Protein AF-A0A2V6CMJ6-F1 (afdb_monomer_lite)

Foldseek 3Di:
DDDPPPDPPPPPPPVVVVVVVVVVVVVVVVVVVVVVVVVVVVVVVVVLVVLQVVQQVLVVVVVVPDDPCLLQDPVSVLVSQLDRSDPDPSSLQKWKKKKKAAPPDRPPIKIWIQHSNSHIDMPPNHGDCVVGPDIDMDMHIDHD

Radius of gyration: 31.78 Å; chains: 1; bounding box: 65×27×106 Å

Sequence (144 aa):
MLLGNQGPAKAGFTLPEVVVAATLVAVFFLAIFEVNGLCLRFISASKENVGATEAVHDRLEQLRNADFGSLTTVSSMKSLLAQPANPSPLAKKAIETVTVSNYPGSSPTITYTRAINGTVSSVPATADFSNSILVRVDVANQWP

Secondary structure (DSSP, 8-state):
------PPPTTSSSHHHHHHHHHHHHHHHHHHHHHHHHHHHHHHHHHHHHHHHHHHHHHHHHHHTS-HHHHH-HHHHHHHHHS-SS-STTGGGSEEEEEEEEESS--SEEEEEE-TTS-EEEESS----TT-SEEEEEEEEE--

pLDDT: mean 85.85, std 12.18, range [39.69, 95.81]

Structure (mmCIF, N/CA/C/O backbone):
data_AF-A0A2V6CMJ6-F1
#
_entry.id   AF-A0A2V6CMJ6-F1
#
loop_
_atom_site.group_PDB
_atom_site.id
_atom_site.type_symbol
_atom_site.label_atom_id
_atom_site.label_alt_id
_atom_site.label_comp_id
_atom_site.label_asym_id
_atom_site.label_entity_id
_atom_site.label_seq_id
_atom_site.pdbx_PDB_ins_code
_atom_site.Cartn_x
_atom_site.Cartn_y
_atom_site.Cartn_z
_atom_site.occupancy
_atom_site.B_iso_or_equiv
_atom_site.auth_seq_id
_atom_site.auth_comp_id
_atom_site.auth_asym_id
_atom_site.auth_atom_id
_atom_site.pdbx_PDB_model_num
ATOM 1 N N . MET A 1 1 ? -45.624 13.715 82.786 1.00 39.69 1 MET A N 1
ATOM 2 C CA . MET A 1 1 ? -44.608 12.664 82.584 1.00 39.69 1 MET A CA 1
ATOM 3 C C . MET A 1 1 ? -44.346 12.580 81.084 1.00 39.69 1 MET A C 1
ATOM 5 O O . MET A 1 1 ? -45.241 12.198 80.353 1.00 39.69 1 MET A O 1
ATOM 9 N N . LEU A 1 2 ? -43.178 13.092 80.680 1.00 41.16 2 LEU A N 1
ATOM 10 C CA . LEU A 1 2 ? -42.465 12.959 79.397 1.00 41.16 2 LEU A CA 1
ATOM 11 C C . LEU A 1 2 ? -43.216 13.219 78.072 1.00 41.16 2 LEU A C 1
ATOM 13 O O . LEU A 1 2 ? -43.858 12.343 77.503 1.00 41.16 2 LEU A O 1
ATOM 17 N N . LEU A 1 3 ? -42.982 14.422 77.527 1.00 51.75 3 LEU A N 1
ATOM 18 C CA . LEU A 1 3 ? -43.031 14.702 76.092 1.00 51.75 3 LEU A CA 1
ATOM 19 C C . LEU A 1 3 ? -41.994 13.822 75.373 1.00 51.75 3 LEU A C 1
ATOM 21 O O . LEU A 1 3 ? -40.791 14.054 75.491 1.00 51.75 3 LEU A O 1
ATOM 25 N N . GLY A 1 4 ? -42.453 12.848 74.591 1.00 50.91 4 GLY A N 1
ATOM 26 C CA . GLY A 1 4 ? -41.639 12.201 73.566 1.00 50.91 4 GLY A CA 1
ATOM 27 C C . GLY A 1 4 ? -41.640 13.047 72.298 1.00 50.91 4 GLY A C 1
ATOM 28 O O . GLY A 1 4 ? -42.389 12.756 71.371 1.00 50.91 4 GLY A O 1
ATOM 29 N N . ASN A 1 5 ? -40.833 14.110 72.271 1.00 51.00 5 ASN A N 1
ATOM 30 C CA . ASN A 1 5 ? -40.492 14.826 71.042 1.00 51.00 5 ASN A CA 1
ATOM 31 C C . ASN A 1 5 ? -39.706 13.868 70.134 1.00 51.00 5 ASN A C 1
ATOM 33 O O . ASN A 1 5 ? -38.483 13.777 70.230 1.00 51.00 5 ASN A O 1
ATOM 37 N N . GLN A 1 6 ? -40.415 13.111 69.297 1.00 55.06 6 GLN A N 1
ATOM 38 C CA . GLN A 1 6 ? -39.820 12.358 68.199 1.00 55.06 6 GLN A CA 1
ATOM 39 C C . GLN A 1 6 ? -39.345 13.390 67.175 1.00 55.06 6 GLN A C 1
ATOM 41 O O . GLN A 1 6 ? -40.097 13.805 66.295 1.00 55.06 6 GLN A O 1
ATOM 46 N N . GLY A 1 7 ? -38.115 13.878 67.360 1.00 56.62 7 GLY A N 1
ATOM 47 C CA . GLY A 1 7 ? -37.464 14.748 66.390 1.00 56.62 7 GLY A CA 1
ATOM 48 C C . GLY A 1 7 ? -37.540 14.106 64.998 1.00 56.62 7 GLY A C 1
ATOM 49 O O . GLY A 1 7 ? -37.447 12.879 64.895 1.00 56.62 7 GLY A O 1
ATOM 50 N N . PRO A 1 8 ? -37.754 14.901 63.937 1.00 53.03 8 PRO A N 1
ATOM 51 C CA . PRO A 1 8 ? -38.004 14.387 62.597 1.00 53.03 8 PRO A CA 1
ATOM 52 C C . PRO A 1 8 ? -36.904 13.403 62.197 1.00 53.03 8 PRO A C 1
ATOM 54 O O . PRO A 1 8 ? -35.713 13.686 62.347 1.00 53.03 8 PRO A O 1
ATOM 57 N N . ALA A 1 9 ? -37.316 12.225 61.725 1.00 56.22 9 ALA A N 1
ATOM 58 C CA . ALA A 1 9 ? -36.413 11.166 61.314 1.00 56.22 9 ALA A CA 1
ATOM 59 C C . ALA A 1 9 ? -35.372 11.717 60.329 1.00 56.22 9 ALA A C 1
ATOM 61 O O . ALA A 1 9 ? -35.705 12.207 59.249 1.00 56.22 9 ALA A O 1
ATOM 62 N N . LYS A 1 10 ? -34.095 11.591 60.694 1.00 54.22 10 LYS A N 1
ATOM 63 C CA . LYS A 1 10 ? -32.902 11.939 59.905 1.00 54.22 10 LYS A CA 1
ATOM 64 C C . LYS A 1 10 ? -32.707 10.999 58.692 1.00 54.22 10 LYS A C 1
ATOM 66 O O . LYS A 1 10 ? -31.589 10.629 58.367 1.00 54.22 10 LYS A O 1
ATOM 71 N N . ALA A 1 11 ? -33.805 10.568 58.068 1.00 55.62 11 ALA A N 1
ATOM 72 C CA . ALA A 1 11 ? -33.887 9.534 57.034 1.00 55.62 11 ALA A CA 1
ATOM 73 C C . ALA A 1 11 ? -34.398 10.063 55.673 1.00 55.62 11 ALA A C 1
ATOM 75 O O . ALA A 1 11 ? -34.400 9.323 54.692 1.00 55.62 11 ALA A O 1
ATOM 76 N N . GLY A 1 12 ? -34.797 11.341 55.591 1.00 53.81 12 GLY A N 1
ATOM 77 C CA . GLY A 1 12 ? -35.309 11.975 54.363 1.00 53.81 12 GLY A CA 1
ATOM 78 C C . GLY A 1 12 ? -34.254 12.316 53.298 1.00 53.81 12 GLY A C 1
ATOM 79 O O . GLY A 1 12 ? -34.615 12.662 52.179 1.00 53.81 12 GLY A O 1
ATOM 80 N N . PHE A 1 13 ? -32.967 12.180 53.628 1.00 59.00 13 PHE A N 1
ATOM 81 C CA . PHE A 1 13 ? -31.813 12.386 52.744 1.00 59.00 13 PHE A CA 1
ATOM 82 C C . PHE A 1 13 ? -31.101 11.047 52.497 1.00 59.00 13 PHE A C 1
ATOM 84 O O . PHE A 1 13 ? -29.962 10.846 52.895 1.00 59.00 13 PHE A O 1
ATOM 91 N N . THR A 1 14 ? -31.817 10.053 51.975 1.00 72.50 14 THR A N 1
ATOM 92 C CA . THR A 1 14 ? -31.210 8.767 51.569 1.00 72.50 14 THR A CA 1
ATOM 93 C C . THR A 1 14 ? -31.468 8.468 50.099 1.00 72.50 14 THR A C 1
ATOM 95 O O . THR A 1 14 ? -30.622 7.910 49.410 1.00 72.50 14 THR A O 1
ATOM 98 N N . LEU A 1 15 ? -32.632 8.877 49.595 1.00 76.75 15 LEU A N 1
ATOM 99 C CA . LEU A 1 15 ? -33.025 8.717 48.202 1.00 76.75 15 LEU A CA 1
ATOM 100 C C . LEU A 1 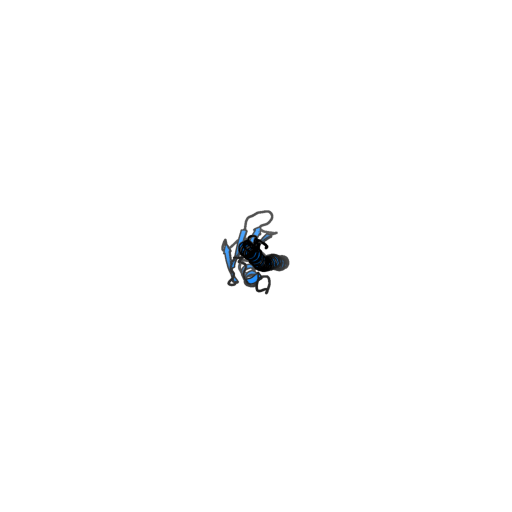15 ? -32.167 9.567 47.240 1.00 76.75 15 LEU A C 1
ATOM 102 O O . LEU A 1 15 ? -31.645 8.984 46.289 1.00 76.75 15 LEU A O 1
ATOM 106 N N . PRO A 1 16 ? -31.949 10.884 47.455 1.00 84.75 16 PRO A N 1
ATOM 107 C CA . PRO A 1 16 ? -31.065 11.654 46.579 1.00 84.75 16 PRO A CA 1
ATOM 108 C C . PRO A 1 16 ? -29.609 11.163 46.624 1.00 84.75 16 PRO A C 1
ATOM 110 O O . PRO A 1 16 ? -28.961 11.101 45.584 1.00 84.75 16 PRO A O 1
ATOM 113 N N . GLU A 1 17 ? -29.112 10.723 47.775 1.00 84.75 17 GLU A N 1
ATOM 114 C CA . GLU A 1 17 ? -27.774 10.152 47.957 1.00 84.75 17 GLU A CA 1
ATOM 115 C C . GLU A 1 17 ? -27.604 8.852 47.168 1.00 84.75 17 GLU A C 1
ATOM 117 O O . GLU A 1 17 ? -26.599 8.681 46.479 1.00 84.75 17 GLU A O 1
ATOM 122 N N . VAL A 1 18 ? -28.590 7.949 47.222 1.00 88.25 18 VAL A N 1
ATOM 123 C CA . VAL A 1 18 ? -28.576 6.694 46.454 1.00 88.25 18 VAL A CA 1
ATOM 124 C C . VAL A 1 18 ? -28.675 6.969 44.956 1.00 88.25 18 VAL A C 1
ATOM 126 O O . VAL A 1 18 ? -27.982 6.316 44.179 1.00 88.25 18 VAL A O 1
ATOM 129 N N . VAL A 1 19 ? -29.475 7.954 44.534 1.00 90.62 19 VAL A N 1
ATOM 130 C CA . VAL A 1 19 ? -29.554 8.362 43.123 1.00 90.62 19 VAL A CA 1
ATOM 131 C C . VAL A 1 19 ? -28.213 8.921 42.652 1.00 90.62 19 VAL A C 1
ATOM 133 O O . VAL A 1 19 ? -27.703 8.479 41.625 1.00 90.62 19 VAL A O 1
ATOM 136 N N . VAL A 1 20 ? -27.590 9.823 43.414 1.00 92.25 20 VAL A N 1
ATOM 137 C CA . VAL A 1 20 ? -26.264 10.365 43.079 1.00 92.25 20 VAL A CA 1
ATOM 138 C C . VAL A 1 20 ? -25.223 9.244 43.032 1.00 92.25 20 VAL A C 1
ATOM 140 O O . VAL A 1 20 ? -24.502 9.129 42.041 1.00 92.25 20 VAL A O 1
ATOM 143 N N . ALA A 1 21 ? -25.189 8.356 44.027 1.00 91.56 21 ALA A N 1
ATOM 144 C CA . ALA A 1 21 ? -24.278 7.214 44.040 1.00 91.56 21 ALA A CA 1
ATOM 145 C C . ALA A 1 21 ? -24.481 6.298 42.819 1.00 91.56 21 ALA A C 1
ATOM 147 O O . ALA A 1 21 ? -23.513 5.943 42.148 1.00 91.56 21 ALA A O 1
ATOM 148 N N . ALA A 1 22 ? -25.730 5.975 42.473 1.00 92.81 22 ALA A N 1
ATOM 149 C CA . ALA A 1 22 ? -26.054 5.166 41.301 1.00 92.81 22 ALA A CA 1
ATOM 150 C C . ALA A 1 22 ? -25.637 5.852 39.990 1.00 92.81 22 ALA A C 1
ATOM 152 O O . ALA A 1 22 ? -25.102 5.189 39.102 1.00 92.81 22 ALA A O 1
ATOM 153 N N . THR A 1 23 ? -25.816 7.173 39.871 1.00 93.25 23 THR A N 1
ATOM 154 C CA . THR A 1 23 ? -25.381 7.919 38.678 1.00 93.25 23 THR A CA 1
ATOM 155 C C . THR A 1 23 ? -23.864 7.934 38.525 1.00 93.25 23 THR A C 1
ATOM 157 O O . THR A 1 23 ? -23.374 7.708 37.422 1.00 93.25 23 THR A O 1
ATOM 160 N N . LEU A 1 24 ? -23.108 8.116 39.614 1.00 94.81 24 LEU A N 1
ATOM 161 C CA . LEU A 1 24 ? -21.644 8.072 39.578 1.00 94.81 24 LEU A CA 1
ATOM 162 C C . LEU A 1 24 ? -21.138 6.694 39.148 1.00 94.81 24 LEU A C 1
ATOM 164 O O . LEU A 1 24 ? -20.240 6.599 38.312 1.00 94.81 24 LEU A O 1
ATOM 168 N N . VAL A 1 25 ? -21.752 5.627 39.662 1.00 95.06 25 VAL A N 1
ATOM 169 C CA . VAL A 1 25 ? -21.430 4.251 39.266 1.00 95.06 25 VAL A CA 1
ATOM 170 C C . VAL A 1 25 ? -21.777 4.004 37.794 1.00 95.06 25 VAL A C 1
ATOM 172 O O . VAL A 1 25 ? -20.972 3.429 37.064 1.00 95.06 25 VAL A O 1
ATOM 175 N N . ALA A 1 26 ? -22.933 4.477 37.321 1.00 94.00 26 ALA A N 1
ATOM 176 C CA . ALA A 1 26 ? -23.329 4.340 35.920 1.00 94.00 26 ALA A CA 1
ATOM 177 C C . ALA A 1 26 ? -22.368 5.076 34.970 1.00 94.00 26 ALA A C 1
ATOM 179 O O . ALA A 1 26 ? -21.920 4.493 33.983 1.00 94.00 26 ALA A O 1
ATOM 180 N N . VAL A 1 27 ? -21.995 6.320 35.287 1.00 94.94 27 VAL A N 1
ATOM 181 C CA . VAL A 1 27 ? -21.017 7.101 34.509 1.00 94.94 27 VAL A CA 1
ATOM 182 C C . VAL A 1 27 ? -19.652 6.418 34.504 1.00 94.94 27 VAL A C 1
ATOM 184 O O . VAL A 1 27 ? -19.009 6.345 33.458 1.00 94.94 27 VAL A O 1
ATOM 187 N N . PHE A 1 28 ? -19.227 5.861 35.639 1.00 94.19 28 PHE A N 1
ATOM 188 C CA . PHE A 1 28 ? -17.977 5.113 35.731 1.00 94.19 28 PHE A CA 1
ATOM 189 C C . PHE A 1 28 ? -17.961 3.895 34.797 1.00 94.19 28 PHE A C 1
ATOM 191 O O . PHE A 1 28 ? -17.000 3.705 34.050 1.00 94.19 28 PHE A O 1
ATOM 198 N N . PHE A 1 29 ? -19.035 3.100 34.769 1.00 94.00 29 PHE A N 1
ATOM 199 C CA . PHE A 1 29 ? -19.126 1.963 33.851 1.00 94.00 29 PHE A CA 1
ATOM 200 C C . PHE A 1 29 ? -19.168 2.394 32.383 1.00 94.00 29 PHE A C 1
ATOM 202 O O . PHE A 1 29 ? -18.479 1.789 31.562 1.00 94.00 29 PHE A O 1
ATOM 209 N N . LEU A 1 30 ? -19.915 3.451 32.048 1.00 93.81 30 LEU A N 1
ATOM 210 C CA . LEU A 1 30 ? -19.946 4.000 30.687 1.00 93.81 30 LEU A CA 1
ATOM 211 C C . LEU A 1 30 ? -18.551 4.436 30.225 1.00 93.81 30 LEU A C 1
ATOM 213 O O . LEU A 1 30 ? -18.126 4.049 29.137 1.00 93.81 30 LEU A O 1
ATOM 217 N N . ALA A 1 31 ? -17.811 5.147 31.078 1.00 93.50 31 ALA A N 1
ATOM 218 C CA . ALA A 1 31 ? -16.449 5.578 30.781 1.00 93.50 31 ALA A CA 1
ATOM 219 C C . ALA A 1 31 ? -15.507 4.387 30.531 1.00 93.50 31 ALA A C 1
ATOM 221 O O . ALA A 1 31 ? -14.724 4.411 29.583 1.00 93.50 31 ALA A O 1
ATOM 222 N N . ILE A 1 32 ? -15.603 3.314 31.326 1.00 94.75 32 ILE A N 1
ATOM 223 C CA . ILE A 1 32 ? -14.796 2.100 31.116 1.00 94.75 32 ILE A CA 1
ATOM 224 C C . ILE A 1 32 ? -15.097 1.464 29.755 1.00 94.75 32 ILE A C 1
ATOM 226 O O . ILE A 1 32 ? -14.169 1.103 29.027 1.00 94.75 32 ILE A O 1
ATOM 230 N N . PHE A 1 33 ? -16.373 1.311 29.393 1.00 91.56 33 PHE A N 1
ATOM 231 C CA . PHE A 1 33 ? -16.740 0.707 28.110 1.00 91.56 33 PHE A CA 1
ATOM 232 C C . PHE A 1 33 ? -16.295 1.558 26.921 1.00 91.56 33 PHE A C 1
ATOM 234 O O . PHE A 1 33 ? -15.809 1.008 25.931 1.00 91.56 33 PHE A O 1
ATOM 241 N N . GLU A 1 34 ? -16.400 2.879 27.030 1.00 93.94 34 GLU A N 1
ATOM 242 C CA . GLU A 1 34 ? -15.967 3.796 25.979 1.00 93.94 34 GLU A CA 1
ATOM 243 C C . GLU A 1 34 ? -14.446 3.761 25.785 1.00 93.94 34 GLU A C 1
ATOM 245 O O . GLU A 1 34 ? -13.975 3.606 24.656 1.00 93.94 34 GLU A O 1
ATOM 250 N N . VAL A 1 35 ? -13.669 3.799 26.873 1.00 94.94 35 VAL A N 1
ATOM 251 C CA . VAL A 1 35 ? -12.201 3.698 26.813 1.00 94.94 35 VAL A CA 1
ATOM 252 C C . VAL A 1 35 ? -11.765 2.358 26.221 1.00 94.94 35 VAL A C 1
ATOM 254 O O . VAL A 1 35 ? -10.880 2.324 25.363 1.00 94.94 35 VAL A O 1
ATOM 257 N N . ASN A 1 36 ? -12.408 1.256 26.613 1.00 93.00 36 ASN A N 1
ATOM 258 C CA . ASN A 1 36 ? -12.118 -0.062 26.048 1.00 93.00 36 ASN A CA 1
ATOM 259 C C . ASN A 1 36 ? -12.437 -0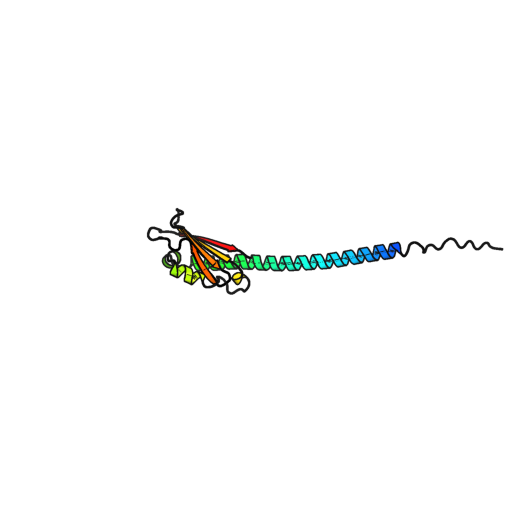.119 24.546 1.00 93.00 36 ASN A C 1
ATOM 261 O O . ASN A 1 36 ? -11.632 -0.627 23.761 1.00 93.00 36 ASN A O 1
ATOM 265 N N . GLY A 1 37 ? -13.573 0.444 24.126 1.00 90.94 37 GLY A N 1
ATOM 266 C CA . GLY A 1 37 ? -13.944 0.535 22.714 1.00 90.94 37 GLY A CA 1
ATOM 267 C C . GLY A 1 37 ? -12.954 1.371 21.901 1.00 90.94 37 GLY A C 1
ATOM 268 O O . GLY A 1 37 ? -12.525 0.960 20.818 1.00 90.94 37 GLY A O 1
ATOM 269 N N . LEU A 1 38 ? -12.527 2.511 22.446 1.00 93.44 38 LEU A N 1
ATOM 270 C CA . LEU A 1 38 ? -11.544 3.385 21.815 1.00 93.44 38 LEU A CA 1
ATOM 271 C C . LEU A 1 38 ? -10.176 2.705 21.695 1.00 93.44 38 LEU A C 1
ATOM 273 O O . LEU A 1 38 ? -9.547 2.774 20.638 1.00 93.44 38 LEU A O 1
ATOM 277 N N . CYS A 1 39 ? -9.735 2.007 22.743 1.00 93.06 39 CYS A N 1
ATOM 278 C CA . CYS A 1 39 ? -8.459 1.299 22.755 1.00 93.06 39 CYS A CA 1
ATOM 279 C C . CYS A 1 39 ? -8.410 0.214 21.669 1.00 93.06 39 CYS A C 1
ATOM 281 O O . CYS A 1 39 ? -7.449 0.153 20.902 1.00 93.06 39 CYS A O 1
ATOM 283 N N . LEU A 1 40 ? -9.473 -0.583 21.518 1.00 91.81 40 LEU A N 1
ATOM 284 C CA . LEU A 1 40 ? -9.548 -1.599 20.462 1.00 91.81 40 LEU A CA 1
ATOM 285 C C . LEU A 1 40 ? -9.510 -0.983 19.061 1.00 91.81 40 LEU A C 1
ATOM 287 O O . LEU A 1 40 ? -8.811 -1.493 18.184 1.00 91.81 40 LEU A O 1
ATOM 291 N N . ARG A 1 41 ? -10.211 0.137 18.849 1.00 90.50 41 ARG A N 1
ATOM 292 C CA . ARG A 1 41 ? -10.163 0.859 17.571 1.00 90.50 41 ARG A CA 1
ATOM 293 C C . ARG A 1 41 ? -8.758 1.378 17.273 1.00 90.50 41 ARG A C 1
ATOM 295 O O . ARG A 1 41 ? -8.295 1.256 16.140 1.00 90.50 41 ARG A O 1
ATOM 302 N N . PHE A 1 42 ? -8.074 1.911 18.282 1.00 91.56 42 PHE A N 1
ATOM 303 C CA . PHE A 1 42 ? -6.702 2.388 18.144 1.00 91.56 42 PHE A CA 1
ATOM 304 C C . PHE A 1 42 ? -5.725 1.248 17.831 1.00 91.56 42 PHE A C 1
ATOM 306 O O . PHE A 1 42 ? -4.872 1.396 16.960 1.00 91.56 42 PHE A O 1
ATOM 313 N N . ILE A 1 43 ? -5.881 0.085 18.470 1.00 91.75 43 ILE A N 1
ATOM 314 C CA . ILE A 1 43 ? -5.070 -1.105 18.177 1.00 91.75 43 ILE A CA 1
ATOM 315 C C . ILE A 1 43 ? -5.266 -1.552 16.725 1.00 91.75 43 ILE A C 1
ATOM 317 O O . ILE A 1 43 ? -4.285 -1.859 16.050 1.00 91.75 43 ILE A O 1
ATOM 321 N N . SER A 1 44 ? -6.502 -1.578 16.225 1.00 87.31 44 SER A N 1
ATOM 322 C CA . SER A 1 44 ? -6.775 -1.928 14.826 1.00 87.31 44 SER A CA 1
ATOM 323 C C . SER A 1 44 ? -6.113 -0.951 13.855 1.00 87.31 44 SER A C 1
ATOM 325 O O . SER A 1 44 ? -5.398 -1.389 12.957 1.00 87.31 44 SER A O 1
ATOM 327 N N . ALA A 1 45 ? -6.258 0.356 14.089 1.00 86.44 45 ALA A N 1
ATOM 328 C CA . ALA A 1 45 ? -5.613 1.380 13.267 1.00 86.44 45 ALA A CA 1
ATOM 329 C C . ALA A 1 45 ? -4.076 1.287 13.324 1.00 86.44 45 ALA A C 1
ATOM 331 O O . ALA A 1 45 ? -3.399 1.410 12.307 1.00 86.44 45 ALA A O 1
ATOM 332 N N . SER A 1 46 ? -3.511 1.010 14.503 1.00 88.81 46 SER A N 1
ATOM 333 C CA . SER A 1 46 ? -2.069 0.818 14.675 1.00 88.81 46 SER A CA 1
ATOM 334 C C . SER A 1 46 ? -1.560 -0.398 13.895 1.00 88.81 46 SER A C 1
ATOM 336 O O . SER A 1 46 ? -0.541 -0.300 13.214 1.00 88.81 46 SER A O 1
ATOM 338 N N . LYS A 1 47 ? -2.294 -1.518 13.916 1.00 86.88 47 LYS A N 1
ATOM 339 C CA . LYS A 1 47 ? -1.965 -2.712 13.120 1.00 86.88 47 LYS A CA 1
ATOM 340 C C . LYS A 1 47 ? -2.023 -2.436 11.621 1.00 86.88 47 LYS A C 1
ATOM 342 O O . LYS A 1 47 ? -1.143 -2.885 10.892 1.00 86.88 47 LYS A O 1
ATOM 347 N N . GLU A 1 48 ? -3.032 -1.701 11.165 1.00 84.25 48 GLU A N 1
ATOM 348 C CA . GLU A 1 48 ? -3.151 -1.300 9.761 1.00 84.25 48 GLU A CA 1
ATOM 349 C C . GLU A 1 48 ? -1.987 -0.398 9.336 1.00 84.25 48 GLU A C 1
ATOM 351 O O . GLU A 1 48 ? -1.406 -0.630 8.280 1.00 84.25 48 GLU A O 1
ATOM 356 N N . ASN A 1 49 ? -1.568 0.546 10.185 1.00 85.12 49 ASN A N 1
ATOM 357 C CA . ASN A 1 49 ? -0.432 1.428 9.905 1.00 85.12 49 ASN A CA 1
ATOM 358 C C . ASN A 1 49 ? 0.920 0.687 9.859 1.00 85.12 49 ASN A C 1
ATOM 360 O O . ASN A 1 49 ? 1.763 0.967 9.005 1.00 85.12 49 ASN A O 1
ATOM 364 N N . VAL A 1 50 ? 1.137 -0.283 10.754 1.00 87.81 50 VAL A N 1
ATOM 365 C CA . VAL A 1 50 ? 2.340 -1.134 10.709 1.00 87.81 50 VAL A CA 1
ATOM 366 C C . VAL A 1 50 ? 2.340 -1.978 9.438 1.00 87.81 50 VAL A C 1
ATOM 368 O O . VAL A 1 50 ? 3.312 -1.942 8.686 1.00 87.81 50 VAL A O 1
ATOM 371 N N . GLY A 1 51 ? 1.218 -2.639 9.134 1.00 84.62 51 GLY A N 1
ATOM 372 C CA . GLY A 1 51 ? 1.069 -3.396 7.891 1.00 84.62 51 GLY A CA 1
ATOM 373 C C . GLY A 1 51 ? 1.248 -2.526 6.643 1.00 84.62 51 GLY A C 1
ATOM 374 O O . GLY A 1 51 ? 1.737 -3.009 5.624 1.00 84.62 51 GLY A O 1
ATOM 375 N N . ALA A 1 52 ? 0.907 -1.237 6.727 1.00 83.44 52 ALA A N 1
ATOM 376 C CA . ALA A 1 52 ? 1.120 -0.290 5.646 1.00 83.44 52 ALA A CA 1
ATOM 377 C C . ALA A 1 52 ? 2.590 -0.019 5.367 1.00 83.44 52 ALA A C 1
ATOM 379 O O . ALA A 1 52 ? 3.026 -0.061 4.214 1.00 83.44 52 ALA A O 1
ATOM 380 N N . THR A 1 53 ? 3.346 0.227 6.430 1.00 87.81 53 THR A N 1
ATOM 381 C CA . THR A 1 53 ? 4.779 0.500 6.340 1.00 87.81 53 THR A CA 1
ATOM 382 C C . THR A 1 53 ? 5.533 -0.740 5.868 1.00 87.81 53 THR A C 1
ATOM 384 O O . THR A 1 53 ? 6.357 -0.640 4.962 1.00 87.81 53 THR A O 1
ATOM 387 N N . GLU A 1 54 ? 5.198 -1.917 6.403 1.00 89.69 54 GLU A N 1
ATOM 388 C CA . GLU A 1 54 ? 5.762 -3.194 5.951 1.00 89.69 54 GLU A CA 1
ATOM 389 C C . GLU A 1 54 ? 5.493 -3.432 4.462 1.00 89.69 54 GLU A C 1
ATOM 391 O O . GLU A 1 54 ? 6.419 -3.726 3.713 1.00 89.69 54 GLU A O 1
ATOM 396 N N . ALA A 1 55 ? 4.259 -3.212 3.997 1.00 88.38 55 ALA A N 1
ATOM 397 C CA . ALA A 1 55 ? 3.920 -3.388 2.587 1.00 88.38 55 ALA A CA 1
ATOM 398 C C . ALA A 1 55 ? 4.716 -2.451 1.659 1.00 88.38 55 ALA A C 1
ATOM 400 O O . ALA A 1 55 ? 5.142 -2.877 0.585 1.00 88.38 55 ALA A O 1
ATOM 401 N N . VAL A 1 56 ? 4.935 -1.190 2.058 1.00 90.69 56 VAL A N 1
ATOM 402 C CA . VAL A 1 56 ? 5.770 -0.250 1.287 1.00 90.69 56 VAL A CA 1
ATOM 403 C C . VAL A 1 56 ? 7.229 -0.705 1.284 1.00 90.69 56 VAL A C 1
ATOM 405 O O . VAL A 1 56 ? 7.868 -0.689 0.234 1.00 90.69 56 VAL A O 1
ATOM 408 N N . HIS A 1 57 ? 7.759 -1.133 2.430 1.00 91.56 57 HIS A N 1
ATOM 409 C CA . HIS A 1 57 ? 9.140 -1.604 2.536 1.00 91.56 57 HIS A CA 1
ATOM 410 C C . HIS A 1 57 ? 9.388 -2.870 1.711 1.00 91.56 57 HIS A C 1
ATOM 412 O O . HIS A 1 57 ? 10.358 -2.911 0.956 1.00 91.56 57 HIS A O 1
ATOM 418 N N . ASP A 1 58 ? 8.493 -3.854 1.782 1.00 91.94 58 ASP A N 1
ATOM 419 C CA . ASP A 1 58 ? 8.584 -5.083 0.991 1.00 91.94 58 ASP A CA 1
ATOM 420 C C . ASP A 1 58 ? 8.545 -4.772 -0.510 1.00 91.94 58 ASP A C 1
ATOM 422 O O . ASP A 1 58 ? 9.320 -5.333 -1.290 1.00 91.94 58 ASP A O 1
ATOM 426 N N . ARG A 1 59 ? 7.688 -3.830 -0.934 1.00 91.94 59 ARG A N 1
ATOM 427 C CA . ARG A 1 59 ? 7.651 -3.401 -2.337 1.00 91.94 59 ARG A CA 1
ATOM 428 C C . ARG A 1 59 ? 8.945 -2.714 -2.746 1.00 91.94 59 ARG A C 1
ATOM 430 O O . ARG A 1 59 ? 9.468 -3.000 -3.821 1.00 91.94 59 ARG A O 1
ATOM 437 N N . LEU A 1 60 ? 9.445 -1.799 -1.922 1.00 92.81 60 LEU A N 1
ATOM 438 C CA . LEU A 1 60 ? 10.696 -1.101 -2.200 1.00 92.81 60 LEU A CA 1
ATOM 439 C C . LEU A 1 60 ? 11.860 -2.083 -2.317 1.00 92.81 60 LEU A C 1
ATOM 441 O O . LEU A 1 60 ? 12.694 -1.909 -3.199 1.00 92.81 60 LEU A O 1
ATOM 445 N N . GLU A 1 61 ? 11.897 -3.130 -1.496 1.00 93.38 61 GLU A N 1
ATOM 446 C CA . GLU A 1 61 ? 12.927 -4.164 -1.582 1.00 93.38 61 GLU A CA 1
ATOM 447 C C . GLU A 1 61 ? 12.801 -5.001 -2.865 1.00 93.38 61 GLU A C 1
ATOM 449 O O . GLU A 1 61 ? 13.801 -5.271 -3.529 1.00 93.38 61 GLU A O 1
ATOM 454 N N . GLN A 1 62 ? 11.580 -5.345 -3.288 1.00 93.19 62 GLN A N 1
ATOM 455 C CA . GLN A 1 62 ? 11.356 -6.001 -4.584 1.00 93.19 62 GLN A CA 1
ATOM 456 C C . GLN A 1 62 ? 11.809 -5.126 -5.759 1.00 93.19 62 GLN A C 1
ATOM 458 O O . GLN A 1 62 ? 12.448 -5.622 -6.683 1.00 93.19 62 GLN A O 1
ATOM 463 N N . LEU A 1 63 ? 11.501 -3.827 -5.723 1.00 93.56 63 LEU A N 1
ATOM 464 C CA . LEU A 1 63 ? 11.867 -2.877 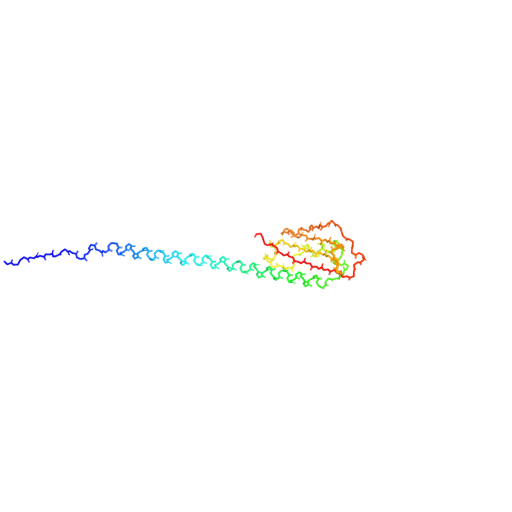-6.777 1.00 93.56 63 LEU A CA 1
ATOM 465 C C . LEU A 1 63 ? 13.363 -2.562 -6.784 1.00 93.56 63 LEU A C 1
ATOM 467 O O . LEU A 1 63 ? 13.941 -2.384 -7.850 1.00 93.56 63 LEU A O 1
ATOM 471 N N . ARG A 1 64 ? 14.002 -2.532 -5.613 1.00 92.81 64 ARG A N 1
ATOM 472 C CA . ARG A 1 64 ? 15.455 -2.379 -5.478 1.00 92.81 64 ARG A CA 1
ATOM 473 C C . ARG A 1 64 ? 16.207 -3.559 -6.087 1.00 92.81 64 ARG A C 1
ATOM 475 O O . ARG A 1 64 ? 17.261 -3.357 -6.677 1.00 92.81 64 ARG A O 1
ATOM 482 N N . ASN A 1 65 ? 15.669 -4.767 -5.933 1.00 93.44 65 ASN A N 1
ATOM 483 C CA . ASN A 1 65 ? 16.251 -5.986 -6.492 1.00 93.44 65 ASN A CA 1
ATOM 484 C C . ASN A 1 65 ? 15.845 -6.237 -7.957 1.00 93.44 65 ASN A C 1
ATOM 486 O O . ASN A 1 65 ? 16.336 -7.187 -8.566 1.00 93.44 65 ASN A O 1
ATOM 490 N N . ALA A 1 66 ? 14.960 -5.415 -8.531 1.00 92.50 66 ALA A N 1
ATOM 491 C CA . ALA A 1 66 ? 14.566 -5.522 -9.929 1.00 92.50 66 ALA A CA 1
ATOM 492 C C . ALA A 1 66 ? 15.642 -4.941 -10.856 1.00 92.50 66 ALA A C 1
ATOM 494 O O . ALA A 1 66 ? 16.300 -3.947 -10.545 1.00 92.50 66 ALA A O 1
ATOM 495 N N . ASP A 1 67 ? 15.799 -5.544 -12.031 1.00 93.06 67 ASP A N 1
ATOM 496 C CA . ASP A 1 67 ? 16.675 -5.005 -13.061 1.00 93.06 67 ASP A CA 1
ATOM 497 C C . ASP A 1 67 ? 16.069 -3.751 -13.715 1.00 93.06 67 ASP A C 1
ATOM 499 O O . ASP A 1 67 ? 14.854 -3.526 -13.723 1.00 93.06 67 ASP A O 1
ATOM 503 N N . PHE A 1 68 ? 16.931 -2.933 -14.317 1.00 91.69 68 PHE A N 1
ATOM 504 C CA . PHE A 1 68 ? 16.519 -1.690 -14.965 1.00 91.69 68 PHE A CA 1
ATOM 505 C C . PHE A 1 68 ? 15.491 -1.908 -16.089 1.00 91.69 68 PHE A C 1
ATOM 507 O O . PHE A 1 68 ? 14.568 -1.106 -16.247 1.00 91.69 68 PHE A O 1
ATOM 514 N N . GLY A 1 69 ? 15.606 -3.000 -16.851 1.00 90.62 69 GLY A N 1
ATOM 515 C CA . GLY A 1 69 ? 14.660 -3.338 -17.915 1.00 90.62 69 GLY A CA 1
ATOM 516 C C . GLY A 1 69 ? 13.266 -3.631 -17.362 1.00 90.62 69 GLY A C 1
ATOM 517 O O . GLY A 1 69 ? 12.269 -3.157 -17.910 1.00 90.62 69 GLY A O 1
ATOM 518 N N . SER A 1 70 ? 13.186 -4.333 -16.231 1.00 91.19 70 SER A N 1
ATOM 519 C CA . SER A 1 70 ? 11.927 -4.598 -15.527 1.00 91.19 70 SER A CA 1
ATOM 520 C C . SER A 1 70 ? 11.264 -3.334 -14.976 1.00 91.19 70 SER A C 1
ATOM 522 O O . SER A 1 70 ? 10.037 -3.236 -15.019 1.00 91.19 70 SER A O 1
ATOM 524 N N . LEU A 1 71 ? 12.049 -2.356 -14.510 1.00 91.12 71 LEU A N 1
ATOM 525 C CA . LEU A 1 71 ? 11.538 -1.076 -13.994 1.00 91.12 71 LEU A CA 1
ATOM 526 C C . LEU A 1 71 ? 11.061 -0.123 -15.101 1.00 91.12 71 LEU A C 1
ATOM 528 O O . LEU A 1 71 ? 10.149 0.676 -14.885 1.00 91.12 71 LEU A O 1
ATOM 532 N N . THR A 1 72 ? 11.672 -0.197 -16.283 1.00 91.94 72 THR A N 1
ATOM 533 C CA . THR A 1 72 ? 11.384 0.698 -17.418 1.00 91.94 72 THR A CA 1
ATOM 534 C C . THR A 1 72 ? 10.361 0.136 -18.402 1.00 91.94 72 THR A C 1
ATOM 536 O O . THR A 1 72 ? 9.755 0.892 -19.162 1.00 91.94 72 THR A O 1
ATOM 539 N N . THR A 1 73 ? 10.109 -1.174 -18.365 1.00 92.44 73 THR A N 1
ATOM 540 C CA . THR A 1 73 ? 9.153 -1.842 -19.254 1.00 92.44 73 THR A CA 1
ATOM 541 C C . THR A 1 73 ? 7.779 -1.986 -18.600 1.00 92.44 73 THR A C 1
ATOM 543 O O . THR A 1 73 ? 7.619 -2.643 -17.571 1.00 92.44 73 THR A O 1
ATOM 546 N N . VAL A 1 74 ? 6.743 -1.453 -19.258 1.00 92.25 74 VAL A N 1
ATOM 547 C CA . VAL A 1 74 ? 5.357 -1.440 -18.748 1.00 92.25 74 VAL A CA 1
ATOM 548 C C . VAL A 1 74 ? 4.813 -2.838 -18.449 1.00 92.25 74 VAL A C 1
ATOM 550 O O . VAL A 1 74 ? 4.167 -3.038 -17.421 1.00 92.25 74 VAL A O 1
ATOM 553 N N . SER A 1 75 ? 5.042 -3.815 -19.331 1.00 92.50 75 SER A N 1
ATOM 554 C CA . SER A 1 75 ? 4.547 -5.186 -19.146 1.00 92.50 75 SER A CA 1
ATOM 555 C C . SER A 1 75 ? 5.189 -5.871 -17.941 1.00 92.50 75 SER A C 1
ATOM 557 O O . SER A 1 75 ? 4.482 -6.493 -17.149 1.00 92.50 75 SER A O 1
ATOM 559 N N . SER A 1 76 ? 6.502 -5.709 -17.771 1.00 92.44 76 SER A N 1
ATOM 560 C CA . SER A 1 76 ? 7.251 -6.271 -16.644 1.00 92.44 76 SER A CA 1
ATOM 561 C C . SER A 1 76 ? 6.7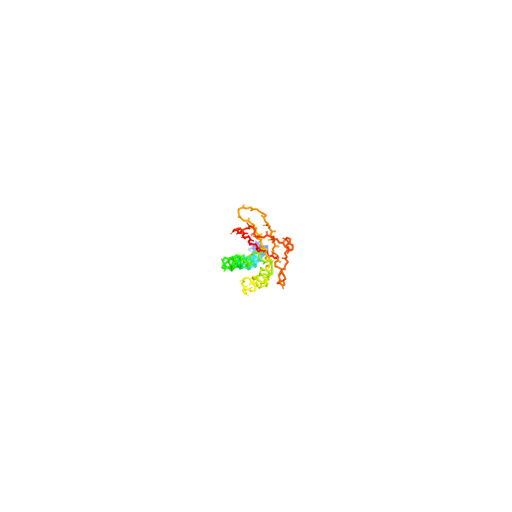93 -5.656 -15.326 1.00 92.44 76 SER A C 1
ATOM 563 O O . SER A 1 76 ? 6.451 -6.380 -14.391 1.00 92.44 76 SER A O 1
ATOM 565 N N . MET A 1 77 ? 6.663 -4.328 -15.282 1.00 92.81 77 MET A N 1
ATOM 566 C CA . MET A 1 77 ? 6.212 -3.614 -14.092 1.00 92.81 77 MET A CA 1
ATOM 567 C C . MET A 1 77 ? 4.772 -3.984 -13.708 1.00 92.81 77 MET A C 1
ATOM 569 O O . MET A 1 77 ? 4.486 -4.248 -12.541 1.00 92.81 77 MET A O 1
ATOM 573 N N . LYS A 1 78 ? 3.860 -4.100 -14.685 1.00 92.31 78 LYS A N 1
ATOM 574 C CA . LYS A 1 78 ? 2.489 -4.583 -14.436 1.00 92.31 78 LYS A CA 1
ATOM 575 C C . LYS A 1 78 ? 2.465 -6.016 -13.911 1.00 92.31 78 LYS A C 1
ATOM 577 O O . LYS A 1 78 ? 1.679 -6.305 -13.014 1.00 92.31 78 LYS A O 1
ATOM 582 N N . SER A 1 79 ? 3.323 -6.894 -14.429 1.00 92.12 79 SER A N 1
ATOM 583 C CA . SER A 1 79 ? 3.440 -8.270 -13.937 1.00 92.12 79 SER A CA 1
ATOM 584 C C . SER A 1 79 ? 3.947 -8.318 -12.492 1.00 92.12 79 SER A C 1
ATOM 586 O O . SER A 1 79 ? 3.415 -9.078 -11.684 1.00 92.12 79 SER A O 1
ATOM 588 N N . LEU A 1 80 ? 4.934 -7.487 -12.147 1.00 91.19 80 LEU A N 1
ATOM 589 C CA . LEU A 1 80 ? 5.487 -7.392 -10.793 1.00 91.19 80 LEU A CA 1
ATOM 590 C C . LEU A 1 80 ? 4.458 -6.848 -9.786 1.00 91.19 80 LEU A C 1
ATOM 592 O O . LEU A 1 80 ? 4.328 -7.357 -8.671 1.00 91.19 80 LEU A O 1
ATOM 596 N N . LEU A 1 81 ? 3.698 -5.830 -10.191 1.00 90.50 81 LEU A N 1
ATOM 597 C CA . LEU A 1 81 ? 2.679 -5.181 -9.362 1.00 90.50 81 LEU A CA 1
ATOM 598 C C . LEU A 1 81 ? 1.375 -5.984 -9.264 1.00 90.50 81 LEU A C 1
AT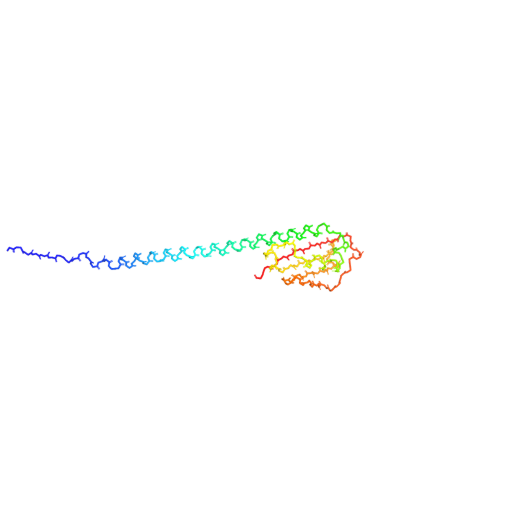OM 600 O O . LEU A 1 81 ? 0.585 -5.751 -8.352 1.00 90.50 81 LEU A O 1
ATOM 604 N N . ALA A 1 82 ? 1.118 -6.937 -10.165 1.00 87.31 82 ALA A N 1
ATOM 605 C CA . ALA A 1 82 ? -0.092 -7.762 -10.108 1.00 87.31 82 ALA A CA 1
ATOM 606 C C . ALA A 1 82 ? -0.187 -8.526 -8.775 1.00 87.31 82 ALA A C 1
ATOM 608 O O . ALA A 1 82 ? -1.259 -8.625 -8.166 1.00 87.31 82 ALA A O 1
ATOM 609 N N . GLN A 1 83 ? 0.955 -8.993 -8.268 1.00 84.62 83 GLN A N 1
ATOM 610 C CA . GLN A 1 83 ? 1.040 -9.614 -6.952 1.00 84.62 83 GLN A CA 1
ATOM 611 C C . GLN A 1 83 ? 1.176 -8.553 -5.853 1.00 84.62 83 GLN A C 1
ATOM 613 O O . GLN A 1 83 ? 1.889 -7.563 -6.039 1.00 84.62 83 GLN A O 1
ATOM 618 N N . PRO A 1 84 ? 0.486 -8.720 -4.710 1.00 78.81 84 PRO A N 1
ATOM 619 C CA . PRO A 1 84 ? 0.666 -7.826 -3.575 1.00 78.81 84 PRO A CA 1
ATOM 620 C C . PRO A 1 84 ? 2.101 -7.943 -3.047 1.00 78.81 84 PRO A C 1
ATOM 622 O O . PRO A 1 84 ? 2.673 -9.032 -3.048 1.00 78.81 84 PRO A O 1
ATOM 625 N N . ALA A 1 85 ? 2.663 -6.831 -2.568 1.00 80.62 85 ALA A N 1
ATOM 626 C CA . ALA A 1 85 ? 4.024 -6.798 -2.033 1.00 80.62 85 ALA A CA 1
ATOM 627 C C . ALA A 1 85 ? 4.223 -7.773 -0.859 1.00 80.62 85 ALA A C 1
ATOM 629 O O . ALA A 1 85 ? 5.274 -8.393 -0.737 1.00 80.62 85 ALA A O 1
ATOM 630 N N . ASN A 1 86 ? 3.180 -7.949 -0.044 1.00 81.50 86 ASN A N 1
ATOM 631 C CA . ASN A 1 86 ? 3.169 -8.813 1.128 1.00 81.50 86 ASN A CA 1
ATOM 632 C C . ASN A 1 86 ? 1.911 -9.713 1.111 1.00 81.50 86 ASN A C 1
ATOM 634 O O . ASN A 1 86 ? 0.820 -9.236 0.773 1.00 81.50 86 ASN A O 1
ATOM 638 N N . PRO A 1 87 ? 2.011 -11.009 1.474 1.00 78.31 87 PRO A N 1
ATOM 639 C CA . PRO A 1 87 ? 0.863 -11.921 1.529 1.00 78.31 87 PRO A CA 1
ATOM 640 C C . PRO A 1 87 ? -0.154 -11.593 2.639 1.00 78.31 87 PRO A C 1
ATOM 642 O O . PRO A 1 87 ? -1.260 -12.151 2.632 1.00 78.31 87 PRO A O 1
ATOM 645 N N . SER A 1 88 ? 0.198 -10.706 3.573 1.00 79.62 88 SER A N 1
ATOM 646 C CA . SER A 1 88 ? -0.625 -10.273 4.700 1.00 79.62 88 SER A CA 1
ATOM 647 C C . SER A 1 88 ? -2.012 -9.806 4.242 1.00 79.62 88 SER A C 1
ATOM 649 O O . SER A 1 88 ? -2.131 -9.011 3.303 1.00 79.62 88 SER A O 1
ATOM 651 N N . PRO A 1 89 ? -3.090 -10.235 4.922 1.00 78.25 89 PRO A N 1
ATOM 652 C CA . PRO A 1 89 ? -4.441 -9.755 4.645 1.00 78.25 89 PRO A CA 1
ATOM 653 C C . PRO A 1 89 ? -4.591 -8.230 4.742 1.00 78.25 89 PRO A C 1
ATOM 655 O O . PRO A 1 89 ? -5.450 -7.668 4.066 1.00 78.25 89 PRO A O 1
ATOM 658 N N . LEU A 1 90 ? -3.763 -7.563 5.555 1.00 73.50 90 LEU A N 1
ATOM 659 C CA . LEU A 1 90 ? -3.787 -6.105 5.714 1.00 73.50 90 LEU A CA 1
ATOM 660 C C . LEU A 1 90 ? -3.216 -5.392 4.483 1.00 73.50 90 LEU A C 1
ATOM 662 O O . LEU A 1 90 ? -3.805 -4.424 4.010 1.00 73.50 90 LEU A O 1
ATOM 666 N N . ALA A 1 91 ? -2.127 -5.915 3.915 1.00 68.44 91 ALA A N 1
ATOM 667 C CA . ALA A 1 91 ? -1.494 -5.358 2.720 1.00 68.44 91 ALA A CA 1
ATOM 668 C C . ALA A 1 91 ? -2.387 -5.478 1.470 1.00 68.44 91 ALA A C 1
ATOM 670 O O . ALA A 1 91 ? -2.316 -4.651 0.566 1.00 68.44 91 ALA A O 1
ATOM 671 N N . LYS A 1 92 ? -3.286 -6.472 1.431 1.00 72.12 92 LYS A N 1
ATOM 672 C CA . LYS A 1 92 ? -4.240 -6.671 0.323 1.00 72.12 92 LYS A CA 1
ATOM 673 C C . LYS A 1 92 ? -5.332 -5.604 0.242 1.00 72.12 92 LYS A C 1
ATOM 675 O O . LYS A 1 92 ? -5.980 -5.504 -0.793 1.00 72.12 92 LYS A O 1
ATOM 680 N N . LYS A 1 93 ? -5.567 -4.848 1.319 1.00 75.94 93 LYS A N 1
ATOM 681 C CA . LYS A 1 93 ? -6.622 -3.826 1.387 1.00 75.94 93 LYS A CA 1
ATOM 682 C C . LYS A 1 93 ? -6.192 -2.452 0.878 1.00 75.94 93 LYS A C 1
ATOM 684 O O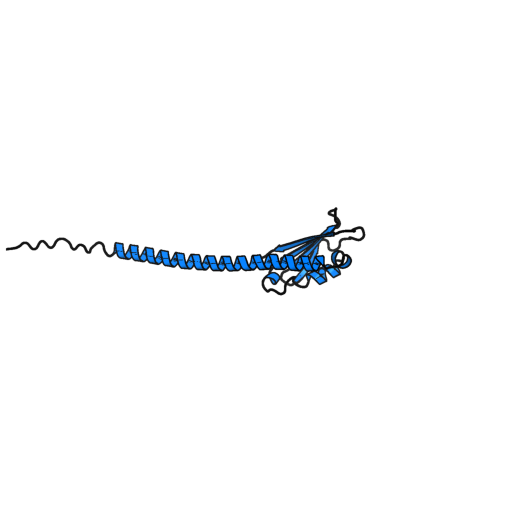 . LYS A 1 93 ? -7.055 -1.596 0.712 1.00 75.94 93 LYS A O 1
ATOM 689 N N . ALA A 1 94 ? -4.902 -2.238 0.644 1.00 80.69 94 ALA A N 1
ATOM 690 C CA . ALA A 1 94 ? -4.387 -0.951 0.210 1.00 80.69 94 ALA A CA 1
ATOM 691 C C . ALA A 1 94 ? -4.436 -0.794 -1.313 1.00 80.69 94 ALA A C 1
ATOM 693 O O . ALA A 1 94 ? -4.239 -1.753 -2.065 1.00 80.69 94 ALA A O 1
ATOM 694 N N . ILE A 1 95 ? -4.662 0.440 -1.756 1.00 88.31 95 ILE A N 1
ATOM 695 C CA . ILE A 1 95 ? -4.381 0.872 -3.122 1.00 88.31 95 ILE A CA 1
ATOM 696 C C . ILE A 1 95 ? -2.910 1.278 -3.159 1.00 88.31 95 ILE A C 1
ATOM 698 O O . ILE A 1 95 ? -2.489 2.163 -2.416 1.00 88.31 95 ILE A O 1
ATOM 702 N N . GLU A 1 96 ? -2.136 0.626 -4.016 1.00 90.38 96 GLU A N 1
ATOM 703 C CA . GLU A 1 96 ? -0.703 0.875 -4.168 1.00 90.38 96 GLU A CA 1
ATOM 704 C C . GLU A 1 96 ? -0.471 1.721 -5.420 1.00 90.38 96 GLU A C 1
ATOM 706 O O . GLU A 1 96 ? -0.966 1.404 -6.502 1.00 90.38 96 GLU A O 1
ATOM 711 N N . THR A 1 97 ? 0.276 2.810 -5.275 1.00 93.12 97 THR A N 1
ATOM 712 C CA . THR A 1 97 ? 0.673 3.698 -6.366 1.00 93.12 97 THR A CA 1
ATOM 713 C C . THR A 1 97 ? 2.188 3.721 -6.460 1.00 93.12 97 THR A C 1
ATOM 715 O O . THR A 1 97 ? 2.870 4.092 -5.507 1.00 93.12 97 THR A O 1
ATOM 718 N N . VAL A 1 98 ? 2.718 3.340 -7.619 1.00 94.44 98 VAL A N 1
ATOM 719 C CA . VAL A 1 98 ? 4.155 3.336 -7.896 1.00 94.44 98 VAL A CA 1
ATOM 720 C C . VAL A 1 98 ? 4.434 4.251 -9.071 1.00 94.44 98 VAL A C 1
ATOM 722 O O . VAL A 1 98 ? 3.964 4.003 -10.177 1.00 94.44 98 VAL A O 1
ATOM 725 N N . THR A 1 99 ? 5.198 5.310 -8.845 1.00 94.94 99 THR A N 1
ATOM 726 C CA . THR A 1 99 ? 5.587 6.257 -9.891 1.00 94.94 99 THR A CA 1
ATOM 727 C C . THR A 1 99 ? 7.045 6.053 -10.245 1.00 94.94 99 THR A C 1
ATOM 729 O O . THR A 1 99 ? 7.912 6.138 -9.383 1.00 94.94 99 THR A O 1
ATOM 732 N N . VAL A 1 100 ? 7.310 5.792 -11.520 1.00 94.50 100 VAL A N 1
ATOM 733 C CA . VAL A 1 100 ? 8.656 5.685 -12.079 1.00 94.50 100 VAL A CA 1
ATOM 734 C C . VAL A 1 100 ? 8.916 6.936 -12.903 1.00 94.50 100 VAL A C 1
ATOM 736 O O . VAL A 1 100 ? 8.141 7.259 -13.802 1.00 94.50 100 VAL A O 1
ATOM 739 N N . SER A 1 101 ? 10.000 7.637 -12.603 1.00 94.62 101 SER A N 1
ATOM 740 C CA . SER A 1 101 ? 10.424 8.848 -13.306 1.00 94.62 101 SER A CA 1
ATOM 741 C C . SER A 1 101 ? 11.904 8.776 -13.663 1.00 94.62 101 SER A C 1
ATOM 743 O O . SER A 1 101 ? 12.694 8.112 -12.993 1.00 94.62 101 SER A O 1
ATOM 745 N N . ASN A 1 102 ? 12.296 9.431 -14.751 1.00 94.00 102 ASN A N 1
ATOM 746 C CA . ASN A 1 102 ? 13.702 9.562 -15.128 1.00 94.00 102 ASN A CA 1
ATOM 747 C C . ASN A 1 102 ? 14.479 10.342 -14.060 1.00 94.00 102 ASN A C 1
ATOM 749 O O . ASN A 1 102 ? 13.966 11.334 -13.567 1.00 94.00 102 ASN A O 1
ATOM 753 N N . TYR A 1 103 ? 15.720 9.966 -13.751 1.00 91.56 103 TYR A N 1
ATOM 754 C CA . TYR A 1 103 ? 16.578 10.701 -12.815 1.00 91.56 103 TYR A CA 1
ATOM 755 C C . TYR A 1 103 ? 17.851 11.205 -13.520 1.00 91.56 103 TYR A C 1
ATOM 757 O O . TYR A 1 103 ? 18.459 10.439 -14.269 1.00 91.56 103 TYR A O 1
ATOM 765 N N . PRO A 1 104 ? 18.299 12.462 -13.301 1.00 86.25 104 PRO A N 1
ATOM 766 C CA . PRO A 1 104 ? 17.804 13.467 -12.343 1.00 86.25 104 PRO A CA 1
ATOM 767 C C . PRO A 1 104 ? 16.615 14.318 -12.836 1.00 86.25 104 PRO A C 1
ATOM 769 O O . PRO A 1 104 ? 16.245 15.286 -12.178 1.00 86.25 104 PRO A O 1
ATOM 772 N N . GLY A 1 105 ? 16.049 14.005 -14.004 1.00 84.44 105 GLY A N 1
ATOM 773 C CA . GLY A 1 105 ? 14.907 14.728 -14.568 1.00 84.44 105 GLY A CA 1
ATOM 774 C C . GLY A 1 105 ? 13.563 14.389 -13.910 1.00 84.44 105 GLY A C 1
ATOM 775 O O . GLY A 1 105 ? 13.485 13.874 -12.804 1.00 84.44 105 GLY A O 1
ATOM 776 N N . SER A 1 106 ? 12.478 14.702 -14.611 1.00 80.62 106 SER A N 1
ATOM 777 C CA . SER A 1 106 ? 11.109 14.298 -14.248 1.00 80.62 106 SER A CA 1
ATOM 778 C C . SER A 1 106 ? 10.328 13.747 -15.445 1.00 80.62 106 SER A C 1
ATOM 780 O O . SER A 1 106 ? 9.143 13.444 -15.344 1.00 80.62 106 SER A O 1
ATOM 782 N N . SER A 1 107 ? 10.981 13.625 -16.601 1.00 88.25 107 SER A N 1
ATOM 783 C CA . SER A 1 107 ? 10.415 13.071 -17.826 1.00 88.25 107 SER A CA 1
ATOM 784 C C . SER A 1 107 ? 11.441 12.144 -18.476 1.00 88.25 107 SER A C 1
ATOM 786 O O . SER A 1 107 ? 12.628 12.502 -18.496 1.00 88.25 107 SER A O 1
ATOM 788 N N . PRO A 1 108 ? 11.027 10.980 -19.001 1.00 91.38 108 PRO A N 1
ATOM 789 C CA . PRO A 1 108 ? 9.685 10.369 -18.915 1.00 91.38 108 PRO A CA 1
ATOM 790 C C . PRO A 1 108 ? 9.222 10.046 -17.476 1.00 91.38 108 PRO A C 1
ATOM 792 O O . PRO A 1 108 ? 10.046 9.802 -16.597 1.00 91.38 108 PRO A O 1
ATOM 795 N N . THR A 1 109 ? 7.902 10.026 -17.250 1.00 94.06 109 THR A N 1
ATOM 796 C CA . THR A 1 109 ? 7.269 9.556 -16.003 1.00 94.06 109 THR A CA 1
ATOM 797 C C . THR A 1 109 ? 6.076 8.661 -16.317 1.00 94.06 109 THR A C 1
ATOM 799 O O . THR A 1 109 ? 5.326 8.929 -17.256 1.00 94.06 109 THR A O 1
ATOM 802 N N . ILE A 1 110 ? 5.892 7.615 -15.515 1.00 95.62 110 ILE A N 1
ATOM 803 C CA . ILE A 1 110 ? 4.733 6.726 -15.546 1.00 95.62 110 ILE A CA 1
ATOM 804 C C . ILE A 1 110 ? 4.310 6.352 -14.130 1.00 95.62 110 ILE A C 1
ATOM 806 O O . ILE A 1 110 ? 5.131 5.972 -13.297 1.00 95.62 110 ILE A O 1
ATOM 810 N N . THR A 1 111 ? 3.015 6.442 -13.861 1.00 95.81 111 THR A N 1
ATOM 811 C CA . THR A 1 111 ? 2.420 6.063 -12.583 1.00 95.81 111 THR A CA 1
ATOM 812 C C . THR A 1 111 ? 1.589 4.809 -12.768 1.00 95.81 111 THR A C 1
ATOM 814 O O . THR A 1 111 ? 0.693 4.759 -13.608 1.00 95.81 111 THR A O 1
ATOM 817 N N . TYR A 1 112 ? 1.880 3.797 -11.968 1.00 95.19 112 TYR A N 1
ATOM 818 C CA . TYR A 1 112 ? 1.126 2.563 -11.872 1.00 95.19 112 TYR A CA 1
ATOM 819 C C . TYR A 1 112 ? 0.237 2.608 -10.640 1.00 95.19 112 TYR A C 1
ATOM 821 O O . TYR A 1 112 ? 0.695 2.973 -9.562 1.00 95.19 112 TYR A O 1
ATOM 829 N N . THR A 1 113 ? -1.014 2.192 -10.786 1.00 94.50 113 THR A N 1
ATOM 830 C CA . THR A 1 113 ? -1.955 2.075 -9.673 1.00 94.50 113 THR A CA 1
ATOM 831 C C . THR A 1 113 ? -2.475 0.654 -9.627 1.00 94.50 113 THR A C 1
ATOM 833 O O . THR A 1 113 ? -3.114 0.188 -10.571 1.00 94.50 113 THR A O 1
ATOM 836 N N . ARG A 1 114 ? -2.199 -0.035 -8.525 1.00 91.38 114 ARG A N 1
ATOM 837 C CA . ARG A 1 114 ? -2.739 -1.348 -8.202 1.00 91.38 114 ARG A CA 1
ATOM 838 C C . ARG A 1 114 ? -3.965 -1.164 -7.315 1.00 91.38 114 ARG A C 1
ATOM 840 O O . ARG A 1 114 ? -3.863 -0.721 -6.173 1.00 91.38 114 ARG A O 1
ATOM 847 N N . ALA A 1 115 ? -5.127 -1.531 -7.838 1.00 88.31 115 ALA A N 1
ATOM 848 C CA . ALA A 1 115 ? -6.365 -1.561 -7.074 1.00 88.31 115 ALA A CA 1
ATOM 849 C C . ALA A 1 115 ? -6.395 -2.753 -6.099 1.00 88.31 115 ALA A C 1
ATOM 851 O O . ALA A 1 115 ? -5.663 -3.732 -6.248 1.00 88.31 115 ALA A O 1
ATOM 852 N N . ILE A 1 116 ? -7.313 -2.703 -5.131 1.00 84.38 116 ILE A N 1
ATOM 853 C CA . ILE A 1 116 ? -7.517 -3.753 -4.113 1.00 84.38 116 ILE A CA 1
ATOM 854 C C . ILE A 1 116 ? -7.774 -5.128 -4.758 1.00 84.38 116 ILE A C 1
ATOM 856 O O . ILE A 1 116 ? -7.313 -6.156 -4.268 1.00 84.38 116 ILE A O 1
ATOM 860 N N . ASN A 1 117 ? -8.454 -5.153 -5.909 1.00 79.81 117 ASN A N 1
ATOM 861 C CA . ASN A 1 117 ? -8.726 -6.373 -6.677 1.00 79.81 117 ASN A CA 1
ATOM 862 C C . ASN A 1 117 ? -7.491 -6.941 -7.417 1.00 79.81 117 ASN A C 1
ATOM 864 O O . ASN A 1 117 ? -7.615 -7.944 -8.115 1.00 79.81 117 ASN A O 1
ATOM 868 N N . GLY A 1 118 ? -6.323 -6.302 -7.299 1.00 79.94 118 GLY A N 1
ATOM 869 C CA . GLY A 1 118 ? -5.076 -6.690 -7.961 1.00 79.94 118 GLY A CA 1
ATOM 870 C C . GLY A 1 118 ? -4.927 -6.211 -9.404 1.00 79.94 118 GLY A C 1
ATOM 871 O O . GLY A 1 118 ? -3.916 -6.504 -10.036 1.00 79.94 118 GLY A O 1
ATOM 872 N N . THR A 1 119 ? -5.891 -5.454 -9.931 1.00 88.75 119 THR A N 1
ATOM 873 C CA . THR A 1 119 ? -5.785 -4.854 -11.267 1.00 88.75 119 THR A CA 1
ATOM 874 C C . THR A 1 119 ? -4.777 -3.713 -11.238 1.00 88.75 119 THR A C 1
ATOM 876 O O . THR A 1 119 ? -4.870 -2.838 -10.379 1.00 88.75 119 THR A O 1
ATOM 879 N N . VAL A 1 120 ? -3.847 -3.698 -12.195 1.00 92.69 120 VAL A N 1
ATOM 880 C CA . VAL A 1 120 ? -2.823 -2.653 -12.321 1.00 92.69 120 VAL A CA 1
ATOM 881 C C . VAL A 1 120 ? -3.091 -1.798 -13.558 1.00 92.69 120 VAL A C 1
ATOM 883 O O . VAL A 1 120 ? -2.998 -2.274 -14.693 1.00 92.69 120 VAL A O 1
ATOM 886 N N . SER A 1 121 ? -3.389 -0.519 -13.352 1.00 94.00 121 SER A N 1
ATOM 887 C CA . SER A 1 121 ? -3.470 0.493 -14.410 1.00 94.00 121 SER A CA 1
ATOM 888 C C . SER A 1 121 ? -2.186 1.316 -14.476 1.00 94.00 121 SER A C 1
ATOM 890 O O . SER A 1 121 ? -1.453 1.395 -13.496 1.00 94.00 121 SER A O 1
ATOM 892 N N . SER A 1 122 ? -1.910 1.939 -15.623 1.00 94.81 122 SER A N 1
ATOM 893 C CA . SER A 1 122 ? -0.761 2.831 -15.802 1.00 94.81 122 SER A CA 1
ATOM 894 C C . SER A 1 122 ? -1.171 4.124 -16.501 1.00 94.81 122 SER A C 1
ATOM 896 O O . SER A 1 122 ? -1.976 4.085 -17.434 1.00 94.81 122 SER A O 1
ATOM 898 N N . VAL A 1 123 ? -0.619 5.252 -16.059 1.00 94.06 123 VAL A N 1
ATOM 899 C CA . VAL A 1 123 ? -0.846 6.580 -16.638 1.00 94.06 123 VAL A CA 1
ATOM 900 C C . VAL A 1 123 ? 0.491 7.331 -16.732 1.00 94.06 123 VAL A C 1
ATOM 902 O O . VAL A 1 123 ? 1.131 7.524 -15.700 1.00 94.06 123 VAL A O 1
ATOM 905 N N . PRO A 1 124 ? 0.921 7.783 -17.927 1.00 92.88 124 PRO A N 1
ATOM 906 C CA . PRO A 1 124 ? 0.397 7.428 -19.251 1.00 92.88 124 PRO A CA 1
ATOM 907 C C . PRO A 1 124 ? 0.479 5.915 -19.539 1.00 92.88 124 PRO A C 1
ATOM 909 O O . PRO A 1 124 ? 1.108 5.152 -18.810 1.00 92.88 124 PRO A O 1
ATOM 912 N N . ALA A 1 125 ? -0.178 5.455 -20.611 1.00 90.25 125 ALA A N 1
ATOM 913 C CA . ALA A 1 125 ? -0.183 4.032 -20.975 1.00 90.25 125 ALA A CA 1
ATOM 914 C C . ALA A 1 125 ? 1.227 3.491 -21.288 1.00 90.25 125 ALA A C 1
ATOM 916 O O . ALA A 1 125 ? 1.500 2.315 -21.047 1.00 90.25 125 ALA A O 1
ATOM 917 N N . THR A 1 126 ? 2.107 4.359 -21.792 1.00 89.12 126 THR A N 1
ATOM 918 C CA . THR A 1 126 ? 3.502 4.081 -22.142 1.00 89.12 126 THR A CA 1
ATOM 919 C C . THR A 1 126 ? 4.384 5.273 -21.788 1.00 89.12 126 THR A C 1
ATOM 921 O O . THR A 1 126 ? 3.935 6.416 -21.864 1.00 89.12 126 THR A O 1
ATOM 924 N N . ALA A 1 127 ? 5.648 5.009 -21.472 1.00 91.00 127 ALA A N 1
ATOM 925 C CA . ALA A 1 127 ? 6.683 6.011 -21.249 1.00 91.00 127 ALA A CA 1
ATOM 926 C C . ALA A 1 127 ? 8.023 5.465 -21.769 1.00 91.00 127 ALA A C 1
ATOM 928 O O . ALA A 1 127 ? 8.308 4.285 -21.575 1.00 91.00 127 ALA A O 1
ATOM 929 N N . ASP A 1 128 ? 8.807 6.296 -22.459 1.00 90.19 128 ASP A N 1
ATOM 930 C CA . ASP A 1 128 ? 10.054 5.873 -23.109 1.00 90.19 128 ASP A CA 1
ATOM 931 C C . ASP A 1 128 ? 11.284 6.268 -22.289 1.00 90.19 128 ASP A C 1
ATOM 933 O O . ASP A 1 128 ? 11.702 7.425 -22.303 1.00 90.19 128 ASP A O 1
ATOM 937 N N . PHE A 1 129 ? 11.865 5.282 -21.606 1.00 91.38 129 PHE A N 1
ATOM 938 C CA . PHE A 1 129 ? 13.070 5.403 -20.784 1.00 91.38 129 PHE A CA 1
ATOM 939 C C . PHE A 1 129 ? 14.359 5.014 -21.528 1.00 91.38 129 PHE A C 1
ATOM 941 O O . PHE A 1 129 ? 15.390 4.830 -20.888 1.00 91.38 129 PHE A O 1
ATOM 948 N N . SER A 1 130 ? 14.354 4.897 -22.861 1.00 89.00 130 SER A N 1
ATOM 949 C CA . SER A 1 130 ? 15.527 4.433 -23.630 1.00 89.00 130 SER A CA 1
ATOM 950 C C . SER A 1 130 ? 16.773 5.315 -23.456 1.00 89.00 130 SER A C 1
ATOM 952 O O . SER A 1 130 ? 17.894 4.832 -23.580 1.00 89.00 130 SER A O 1
ATOM 954 N N . ASN A 1 131 ? 16.586 6.602 -23.140 1.00 87.94 131 ASN A N 1
ATOM 955 C CA . ASN A 1 131 ? 17.670 7.557 -22.869 1.00 87.94 131 ASN A CA 1
ATOM 956 C C . ASN A 1 131 ? 17.962 7.738 -21.366 1.00 87.94 131 ASN A C 1
ATOM 958 O O . ASN A 1 131 ? 18.803 8.557 -20.992 1.00 87.94 131 ASN A O 1
ATOM 962 N N . SER A 1 132 ? 17.247 7.023 -20.497 1.00 89.06 132 SER A N 1
ATOM 963 C CA . SER A 1 132 ? 17.424 7.081 -19.048 1.00 89.06 132 SER A CA 1
ATOM 964 C C . SER A 1 132 ? 18.525 6.121 -18.610 1.00 89.06 132 SER A C 1
ATOM 966 O O . SER A 1 132 ? 18.543 4.961 -19.001 1.00 89.06 132 SER A O 1
ATOM 968 N N . ILE A 1 133 ? 19.427 6.600 -17.754 1.00 89.25 133 ILE A N 1
ATOM 969 C CA . ILE A 1 133 ? 20.491 5.780 -17.143 1.00 89.25 133 ILE A CA 1
ATOM 970 C C . ILE A 1 133 ? 20.115 5.408 -15.701 1.00 89.25 133 ILE A C 1
ATOM 972 O O . ILE A 1 133 ? 20.530 4.380 -15.176 1.00 89.25 133 ILE A O 1
ATOM 976 N N . LEU A 1 134 ? 19.307 6.253 -15.057 1.00 90.88 134 LEU A N 1
ATOM 977 C CA . LEU A 1 134 ? 18.807 6.080 -13.702 1.00 90.88 134 LEU A CA 1
ATOM 978 C C . LEU A 1 134 ? 17.315 6.404 -13.682 1.00 90.88 134 LEU A C 1
ATOM 980 O O . LEU A 1 134 ? 16.849 7.306 -14.382 1.00 90.88 134 LEU A O 1
ATOM 984 N N . VAL A 1 135 ? 16.577 5.684 -12.845 1.00 93.38 135 VAL A N 1
ATOM 985 C CA . VAL A 1 135 ? 15.167 5.956 -12.573 1.00 93.38 135 VAL A CA 1
ATOM 986 C C . VAL A 1 135 ? 14.973 6.199 -11.088 1.00 93.38 135 VAL A C 1
ATOM 988 O O . VAL A 1 135 ? 15.602 5.563 -10.242 1.00 93.38 135 VAL A O 1
ATOM 991 N N . ARG A 1 136 ? 14.087 7.134 -10.776 1.00 93.25 136 ARG A N 1
ATOM 992 C CA . ARG A 1 136 ? 13.540 7.333 -9.445 1.00 93.25 136 ARG A CA 1
ATOM 993 C C . ARG A 1 136 ? 12.220 6.582 -9.364 1.00 93.25 136 ARG A C 1
ATOM 995 O O . ARG A 1 136 ? 11.388 6.697 -10.263 1.00 93.25 136 ARG A O 1
ATOM 1002 N N . VAL A 1 137 ? 12.029 5.853 -8.270 1.00 93.50 137 VAL A N 1
ATOM 1003 C CA . VAL A 1 137 ? 10.786 5.136 -8.002 1.00 93.50 137 VAL A CA 1
ATOM 1004 C C . VAL A 1 137 ? 10.204 5.621 -6.684 1.00 93.50 137 VAL A C 1
ATOM 1006 O O . VAL A 1 137 ? 10.849 5.518 -5.644 1.00 93.50 137 VAL A O 1
ATOM 1009 N N . ASP A 1 138 ? 8.989 6.152 -6.740 1.00 94.12 138 ASP A N 1
ATOM 1010 C CA . ASP A 1 138 ? 8.224 6.590 -5.578 1.00 94.12 138 ASP A CA 1
ATOM 1011 C C . ASP A 1 138 ? 7.076 5.602 -5.341 1.00 94.12 138 ASP A C 1
ATOM 1013 O O . ASP A 1 138 ? 6.296 5.321 -6.253 1.00 94.12 138 ASP A O 1
ATOM 1017 N N . VAL A 1 139 ? 6.973 5.068 -4.123 1.00 93.31 139 VAL A N 1
ATOM 1018 C CA . VAL A 1 139 ? 5.946 4.092 -3.725 1.00 93.31 139 VAL A CA 1
ATOM 1019 C C . VAL A 1 139 ? 5.067 4.709 -2.648 1.00 93.31 139 VAL A C 1
ATOM 1021 O O . VAL A 1 139 ? 5.568 5.218 -1.647 1.00 93.31 139 VAL A O 1
ATOM 1024 N N . ALA A 1 140 ? 3.755 4.638 -2.837 1.00 91.31 140 ALA A N 1
ATOM 1025 C CA . ALA A 1 140 ? 2.767 5.094 -1.874 1.00 91.31 140 ALA A CA 1
ATOM 1026 C C . ALA A 1 140 ? 1.643 4.066 -1.754 1.00 91.31 140 ALA A C 1
ATOM 1028 O O . ALA A 1 140 ? 1.125 3.592 -2.761 1.00 91.31 140 ALA A O 1
ATOM 1029 N N . ASN A 1 141 ? 1.229 3.771 -0.524 1.00 88.88 141 ASN A N 1
ATOM 1030 C CA . ASN A 1 141 ? 0.063 2.940 -0.259 1.00 88.88 141 ASN A CA 1
ATOM 1031 C C . ASN A 1 141 ? -1.007 3.765 0.459 1.00 88.88 141 ASN A C 1
ATOM 1033 O O . ASN A 1 141 ? -0.697 4.541 1.364 1.00 88.88 141 ASN A O 1
ATOM 1037 N N . GLN A 1 142 ? -2.265 3.572 0.074 1.00 85.38 142 GLN A N 1
ATOM 1038 C CA . GLN A 1 142 ? -3.416 4.248 0.661 1.00 85.38 142 GLN A CA 1
ATOM 1039 C C . GLN A 1 142 ? -4.461 3.228 1.118 1.00 85.38 142 GLN A C 1
ATOM 1041 O O . GLN A 1 142 ? -4.869 2.356 0.348 1.00 85.38 142 GLN A O 1
ATOM 1046 N N . TRP A 1 143 ? -4.909 3.363 2.367 1.00 77.38 143 TRP A N 1
ATOM 1047 C CA . TRP A 1 143 ? -5.993 2.567 2.938 1.00 77.38 143 TRP A CA 1
ATOM 1048 C C . TRP A 1 143 ? -7.332 3.257 2.645 1.00 77.38 143 TRP A C 1
ATOM 1050 O O . TRP A 1 143 ? -7.370 4.492 2.609 1.00 77.38 143 TRP A O 1
ATOM 1060 N N . PRO A 1 144 ? -8.400 2.484 2.386 1.00 63.53 144 PRO A N 1
ATOM 1061 C CA . PRO A 1 144 ? -9.754 3.015 2.284 1.00 63.53 144 PRO A CA 1
ATOM 1062 C C . PRO A 1 144 ? -10.279 3.553 3.622 1.00 63.53 144 PRO A C 1
ATOM 1064 O O . PRO A 1 144 ? -9.819 3.074 4.685 1.00 63.53 144 PRO A O 1
#